Protein AF-A0A1Y2E6L5-F1 (afdb_monomer)

Secondary structure (DSSP, 8-state):
-HHHHHHHHHHTT----EEESSHHHHHHHHHTT---GGGEEESSSSHHHHHHHHHHSPPPP---

Structure (mmCIF, N/CA/C/O backbone):
data_AF-A0A1Y2E6L5-F1
#
_entry.id   AF-A0A1Y2E6L5-F1
#
loop_
_atom_site.group_PDB
_atom_site.id
_atom_site.type_symbol
_atom_site.label_atom_id
_atom_site.label_alt_id
_atom_site.label_comp_id
_atom_site.label_asym_id
_atom_site.label_entity_id
_atom_site.label_seq_id
_atom_site.pdbx_PDB_ins_code
_atom_site.Cartn_x
_atom_site.Cartn_y
_atom_site.Cartn_z
_atom_site.occupancy
_atom_site.B_iso_or_equiv
_atom_site.auth_seq_id
_atom_site.auth_comp_id
_atom_site.auth_asym_id
_atom_site.auth_atom_id
_atom_site.pdbx_PDB_model_num
ATOM 1 N N . MET A 1 1 ? 1.028 2.518 -14.324 1.00 76.19 1 MET A N 1
ATOM 2 C CA . MET A 1 1 ? -0.016 1.490 -14.116 1.00 76.19 1 MET A CA 1
ATOM 3 C C . MET A 1 1 ? -0.551 1.486 -12.685 1.00 76.19 1 MET A C 1
ATOM 5 O O . MET A 1 1 ? -1.734 1.737 -12.527 1.00 76.19 1 MET A O 1
ATOM 9 N N . GLY A 1 2 ? 0.276 1.290 -11.645 1.00 94.06 2 GLY A N 1
ATOM 10 C CA . GLY A 1 2 ? -0.214 1.178 -10.255 1.00 94.06 2 GLY A CA 1
ATOM 11 C C . GLY A 1 2 ? -1.077 2.346 -9.747 1.00 94.06 2 GLY A C 1
ATOM 12 O O . GLY A 1 2 ? -2.118 2.114 -9.150 1.00 94.06 2 GLY A O 1
ATOM 13 N N . THR A 1 3 ? -0.712 3.594 -10.046 1.00 96.56 3 THR A N 1
ATOM 14 C CA . THR A 1 3 ? -1.466 4.786 -9.608 1.00 96.56 3 THR A CA 1
ATOM 15 C C . THR A 1 3 ? -2.886 4.854 -10.178 1.00 96.56 3 THR A C 1
ATOM 17 O O . THR A 1 3 ? -3.813 5.217 -9.463 1.00 96.56 3 THR A O 1
ATOM 20 N N . ALA A 1 4 ? -3.083 4.437 -11.432 1.00 97.00 4 ALA A N 1
ATOM 21 C CA . ALA A 1 4 ? -4.407 4.375 -12.052 1.00 97.00 4 ALA A CA 1
ATOM 22 C C . ALA A 1 4 ? -5.295 3.299 -11.404 1.00 97.00 4 ALA A C 1
ATOM 24 O O . ALA A 1 4 ? -6.479 3.533 -11.179 1.00 97.00 4 ALA A O 1
ATOM 25 N N . ALA A 1 5 ? -4.717 2.145 -11.049 1.00 97.81 5 ALA A N 1
ATOM 26 C CA . ALA A 1 5 ? -5.439 1.099 -10.326 1.00 97.81 5 ALA A CA 1
ATOM 27 C C . ALA A 1 5 ? -5.877 1.575 -8.931 1.00 97.81 5 ALA A C 1
ATOM 29 O O . ALA A 1 5 ? -7.007 1.324 -8.528 1.00 97.81 5 ALA A O 1
ATOM 30 N N . ILE A 1 6 ? -5.012 2.316 -8.230 1.00 97.56 6 ILE A N 1
ATOM 31 C CA . ILE A 1 6 ? -5.345 2.927 -6.935 1.00 97.56 6 ILE A CA 1
ATOM 32 C C . ILE A 1 6 ? -6.487 3.935 -7.096 1.00 97.56 6 ILE A C 1
ATOM 34 O O . ILE A 1 6 ? -7.443 3.888 -6.330 1.00 97.56 6 ILE A O 1
ATOM 38 N N . ALA A 1 7 ? -6.433 4.805 -8.108 1.00 95.44 7 ALA A N 1
ATOM 39 C CA . ALA A 1 7 ? -7.497 5.774 -8.364 1.00 95.44 7 ALA A CA 1
ATOM 40 C C . ALA A 1 7 ? -8.854 5.089 -8.600 1.00 95.44 7 ALA A C 1
ATOM 42 O O . ALA A 1 7 ? -9.851 5.488 -8.004 1.00 95.44 7 ALA A O 1
ATOM 43 N N . LEU A 1 8 ? -8.885 4.018 -9.402 1.00 96.62 8 LEU A N 1
ATOM 44 C CA . LEU A 1 8 ? -10.105 3.243 -9.632 1.00 96.62 8 LEU A CA 1
ATOM 45 C C . LEU A 1 8 ? -10.601 2.544 -8.357 1.00 96.62 8 LEU A C 1
ATOM 47 O O . LEU A 1 8 ? -11.794 2.566 -8.077 1.00 96.62 8 LEU A O 1
ATOM 51 N N . ALA A 1 9 ? -9.698 1.960 -7.566 1.00 97.56 9 ALA A N 1
ATOM 52 C CA . ALA A 1 9 ? -10.046 1.315 -6.301 1.00 97.56 9 ALA A CA 1
ATOM 53 C C . ALA A 1 9 ? -10.673 2.305 -5.302 1.00 97.56 9 ALA A C 1
ATOM 55 O O . ALA A 1 9 ? -11.635 1.963 -4.618 1.00 97.56 9 ALA A O 1
ATOM 56 N N . LYS A 1 10 ? -10.188 3.553 -5.266 1.00 94.38 10 LYS A N 1
ATOM 57 C CA . LYS A 1 10 ? -10.767 4.609 -4.423 1.00 94.38 10 LYS A CA 1
ATOM 58 C C . LYS A 1 10 ? -12.187 4.996 -4.839 1.00 94.38 10 LYS A C 1
ATOM 60 O O . LYS A 1 10 ? -12.989 5.299 -3.966 1.00 94.38 10 LYS A O 1
ATOM 65 N N . LEU A 1 11 ? -12.521 4.952 -6.134 1.00 96.56 11 LEU A N 1
ATOM 66 C CA . LEU A 1 11 ? -13.882 5.254 -6.613 1.00 96.56 11 LEU A CA 1
ATOM 67 C C . LEU A 1 11 ? -14.938 4.278 -6.080 1.00 96.56 11 LEU A C 1
ATOM 69 O O . LEU A 1 11 ? -16.110 4.631 -6.020 1.00 96.56 11 LEU A O 1
ATOM 73 N N . ILE A 1 12 ? -14.526 3.066 -5.711 1.00 97.31 12 ILE A N 1
ATOM 74 C CA . ILE A 1 12 ? -15.398 2.032 -5.141 1.00 97.31 12 ILE A CA 1
ATOM 75 C C . ILE A 1 12 ? -15.153 1.826 -3.640 1.00 97.31 12 ILE A C 1
ATOM 77 O O . ILE A 1 12 ? -15.535 0.792 -3.101 1.00 97.31 12 ILE A O 1
ATOM 81 N N . GLU A 1 13 ? -14.471 2.776 -2.988 1.00 96.25 13 GLU A N 1
ATOM 82 C CA . GLU A 1 13 ? -14.157 2.756 -1.551 1.00 96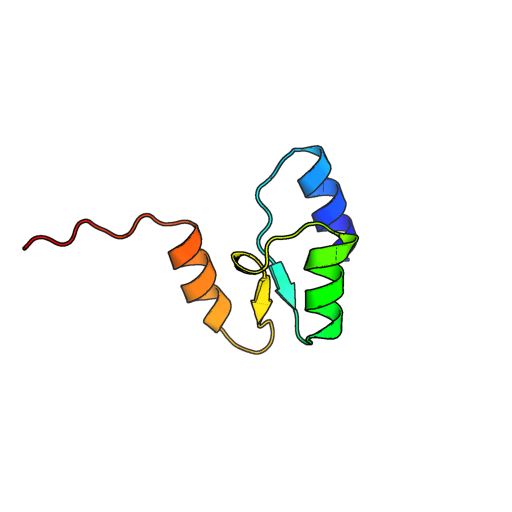.25 13 GLU A CA 1
ATOM 83 C C . GLU A 1 13 ? -13.417 1.484 -1.092 1.00 96.25 13 GLU A C 1
ATOM 85 O O . GLU A 1 13 ? -13.528 1.041 0.052 1.00 96.25 13 GLU A O 1
ATOM 90 N N . ALA A 1 14 ? -12.632 0.876 -1.987 1.00 97.56 14 ALA A N 1
ATOM 91 C CA . ALA A 1 14 ? -11.873 -0.320 -1.656 1.00 97.56 14 ALA A CA 1
ATOM 92 C C . ALA A 1 14 ? -10.697 -0.003 -0.721 1.00 97.56 14 ALA A C 1
ATOM 94 O O . ALA A 1 14 ?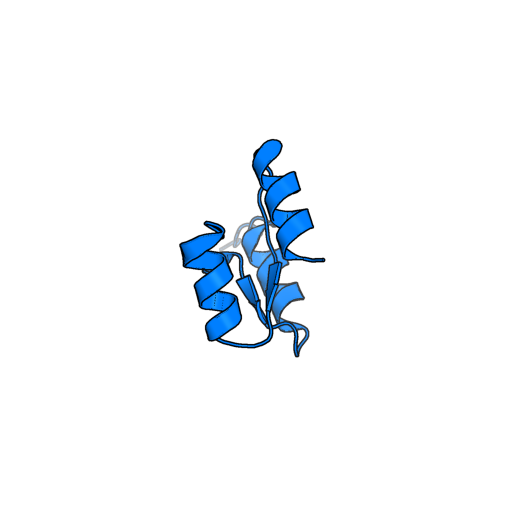 -10.018 1.019 -0.845 1.00 97.56 14 ALA A O 1
ATOM 95 N N . ILE A 1 15 ? -10.386 -0.952 0.164 1.00 96.75 15 ILE A N 1
ATOM 96 C CA . ILE A 1 15 ? -9.176 -0.903 0.985 1.00 96.75 15 ILE A CA 1
ATOM 97 C C . ILE A 1 15 ? -7.973 -1.260 0.107 1.00 96.75 15 ILE A C 1
ATOM 99 O O . ILE A 1 15 ? -7.851 -2.383 -0.382 1.00 96.75 15 ILE A O 1
ATOM 103 N N . VAL A 1 16 ? -7.067 -0.301 -0.083 1.00 97.31 16 VAL A N 1
ATOM 104 C CA . VAL A 1 16 ? -5.874 -0.474 -0.919 1.00 97.31 16 VAL A CA 1
ATOM 105 C C . VAL A 1 16 ? -4.673 -0.861 -0.064 1.00 97.31 16 VAL A C 1
ATOM 107 O O . VAL A 1 16 ? -4.308 -0.135 0.858 1.00 97.31 16 VAL A O 1
ATOM 110 N N . TYR A 1 17 ? -4.023 -1.962 -0.444 1.00 97.69 17 TYR A N 1
ATOM 111 C CA . TYR A 1 17 ? -2.668 -2.331 -0.036 1.00 97.69 17 TYR A CA 1
ATOM 112 C C . TYR A 1 17 ? -1.769 -2.332 -1.269 1.00 97.69 17 TYR A C 1
ATOM 114 O O . TYR A 1 17 ? -2.158 -2.828 -2.326 1.00 97.69 17 TYR A O 1
ATOM 122 N N . THR A 1 18 ? -0.571 -1.769 -1.161 1.00 97.88 18 THR A N 1
ATOM 123 C CA . THR A 1 18 ? 0.331 -1.612 -2.308 1.00 97.88 18 THR A CA 1
ATOM 124 C C . THR A 1 18 ? 1.787 -1.804 -1.907 1.00 97.88 18 THR A C 1
ATOM 126 O O . THR A 1 18 ? 2.126 -1.862 -0.726 1.00 97.88 18 THR A O 1
ATOM 129 N N . THR A 1 19 ? 2.670 -1.905 -2.896 1.00 98.06 19 THR A N 1
ATOM 130 C CA . THR A 1 19 ? 4.114 -1.998 -2.678 1.00 98.06 19 THR A CA 1
ATOM 131 C C . THR A 1 19 ? 4.843 -0.887 -3.424 1.00 98.06 19 THR A C 1
ATOM 133 O O . THR A 1 19 ? 4.398 -0.411 -4.470 1.00 98.06 19 THR A O 1
ATOM 136 N N . CYS A 1 20 ? 5.981 -0.447 -2.893 1.00 97.75 20 CYS A N 1
ATOM 137 C CA . CYS A 1 20 ? 6.854 0.492 -3.584 1.00 97.75 20 CYS A CA 1
ATOM 138 C C . CYS A 1 20 ? 8.325 0.250 -3.233 1.00 97.75 20 CYS A C 1
ATOM 140 O O . CYS A 1 20 ? 8.656 -0.419 -2.258 1.00 97.75 20 CYS A O 1
ATOM 142 N N . SER A 1 21 ? 9.218 0.798 -4.055 1.00 96.25 21 SER A N 1
ATOM 143 C CA . SER A 1 21 ? 10.653 0.518 -3.984 1.00 96.25 21 SER A CA 1
ATOM 144 C C . SER A 1 21 ? 11.484 1.672 -3.420 1.00 96.25 21 SER A C 1
ATOM 146 O O . SER A 1 21 ? 12.706 1.553 -3.397 1.00 96.25 21 SER A O 1
ATOM 148 N N . SER A 1 22 ? 10.896 2.822 -3.084 1.00 97.31 22 SER A N 1
ATOM 149 C CA . SER A 1 22 ? 11.636 4.008 -2.629 1.00 97.31 22 SER A CA 1
ATOM 150 C C . SER A 1 22 ? 10.786 4.902 -1.735 1.00 97.31 22 SER A C 1
ATOM 152 O O . SER A 1 22 ? 9.563 4.927 -1.867 1.00 97.31 22 SER A O 1
ATOM 154 N N . GLN A 1 23 ? 11.452 5.685 -0.884 1.00 97.62 23 GLN A N 1
ATOM 155 C CA . GLN A 1 23 ? 10.785 6.628 0.012 1.00 97.62 23 GLN A CA 1
ATOM 156 C C . GLN A 1 23 ? 9.961 7.667 -0.761 1.00 97.62 23 GLN A C 1
ATOM 158 O O . GLN A 1 23 ? 8.787 7.823 -0.478 1.00 97.62 23 GLN A O 1
ATOM 163 N N . ALA A 1 24 ? 10.503 8.251 -1.835 1.00 98.25 24 ALA A N 1
ATOM 164 C CA . ALA A 1 24 ? 9.755 9.213 -2.652 1.00 98.25 24 ALA A CA 1
ATOM 165 C C . ALA A 1 24 ? 8.438 8.645 -3.228 1.00 98.25 24 ALA A C 1
ATOM 167 O O . ALA A 1 24 ? 7.431 9.344 -3.289 1.00 98.25 24 ALA A O 1
ATOM 168 N N . LYS A 1 25 ? 8.412 7.361 -3.628 1.00 97.88 25 LYS A N 1
ATOM 169 C CA . LYS A 1 25 ? 7.170 6.706 -4.080 1.00 97.88 25 LYS A CA 1
ATOM 170 C C . LYS A 1 25 ? 6.210 6.475 -2.914 1.00 97.88 25 LYS A C 1
ATOM 172 O O . LYS A 1 25 ? 5.007 6.613 -3.096 1.00 97.88 25 LYS A O 1
ATOM 177 N N . ARG A 1 26 ? 6.737 6.110 -1.742 1.00 98.12 26 ARG A N 1
ATOM 178 C CA . ARG A 1 26 ? 5.958 5.948 -0.510 1.00 98.12 26 ARG A CA 1
ATOM 179 C C . ARG A 1 26 ? 5.291 7.263 -0.112 1.00 98.12 26 ARG A C 1
ATOM 181 O O . ARG A 1 26 ? 4.098 7.261 0.151 1.00 98.12 26 ARG A O 1
ATOM 188 N N . ASP A 1 27 ? 6.038 8.360 -0.132 1.00 98.44 27 ASP A N 1
ATOM 189 C CA . ASP A 1 27 ? 5.542 9.693 0.213 1.00 98.44 27 ASP A CA 1
ATOM 190 C C . ASP A 1 27 ? 4.430 10.128 -0.740 1.00 98.44 27 ASP A C 1
ATOM 192 O O . ASP A 1 27 ? 3.379 10.559 -0.281 1.00 98.44 27 ASP A O 1
ATOM 196 N N . TYR A 1 28 ? 4.603 9.909 -2.046 1.00 98.12 28 TYR A N 1
ATOM 197 C CA . TYR A 1 28 ? 3.551 10.168 -3.032 1.00 98.12 28 TYR A CA 1
ATOM 198 C C . TYR A 1 28 ? 2.281 9.334 -2.778 1.00 98.12 28 TYR A C 1
ATOM 200 O O . TYR A 1 28 ? 1.162 9.837 -2.829 1.00 98.12 28 TYR A O 1
ATOM 208 N N . LEU A 1 29 ? 2.431 8.042 -2.465 1.00 98.25 29 LEU A N 1
ATOM 209 C CA . LEU A 1 29 ? 1.289 7.179 -2.147 1.00 98.25 29 LEU A CA 1
ATOM 210 C C . LEU A 1 29 ? 0.528 7.656 -0.900 1.00 98.25 29 LEU A C 1
ATOM 212 O O . LEU A 1 29 ? -0.698 7.575 -0.885 1.00 98.25 29 LEU A O 1
ATOM 216 N N . MET A 1 30 ? 1.236 8.154 0.117 1.00 98.12 30 MET A N 1
ATOM 217 C CA . MET A 1 30 ? 0.631 8.656 1.355 1.00 98.12 30 MET A CA 1
ATOM 218 C C . MET A 1 30 ? -0.016 10.028 1.164 1.00 98.12 30 MET A C 1
ATOM 220 O O . MET A 1 30 ? -1.176 10.206 1.513 1.00 98.12 30 MET A O 1
ATOM 224 N N . ASN A 1 31 ? 0.720 10.986 0.606 1.00 97.88 31 ASN A N 1
ATOM 225 C CA . ASN A 1 31 ? 0.327 12.393 0.611 1.00 97.88 31 ASN A CA 1
ATOM 226 C C . ASN A 1 31 ? -0.617 12.744 -0.543 1.00 97.88 31 ASN A C 1
ATOM 228 O O . ASN A 1 31 ? -1.534 13.539 -0.360 1.00 97.88 31 ASN A O 1
ATOM 232 N N . ASP A 1 32 ? -0.403 12.157 -1.723 1.00 96.88 32 ASP A N 1
ATOM 233 C CA . ASP A 1 32 ? -1.162 12.498 -2.930 1.00 96.88 32 ASP A CA 1
ATOM 234 C C . ASP A 1 32 ? -2.296 11.504 -3.201 1.00 96.88 32 ASP A C 1
ATOM 236 O O . ASP A 1 32 ? -3.348 11.874 -3.724 1.00 96.88 32 ASP A O 1
ATOM 240 N N . LEU A 1 33 ? -2.093 10.224 -2.865 1.00 96.56 33 LEU A N 1
ATOM 241 C CA . LEU A 1 33 ? -3.080 9.167 -3.112 1.00 96.56 33 LEU A CA 1
ATOM 242 C C . LEU A 1 33 ? -3.823 8.699 -1.856 1.00 96.56 33 LEU A C 1
ATOM 244 O O . LEU A 1 33 ? -4.757 7.906 -1.996 1.00 96.56 33 LEU A O 1
ATOM 248 N N . ASP A 1 34 ? -3.505 9.248 -0.680 1.00 96.50 34 ASP A N 1
ATOM 249 C CA . ASP A 1 34 ? -4.172 8.967 0.601 1.00 96.50 34 ASP A CA 1
ATOM 250 C C . ASP A 1 34 ? -4.169 7.469 0.961 1.00 96.50 34 ASP A C 1
ATOM 252 O O . ASP A 1 34 ? -5.149 6.902 1.443 1.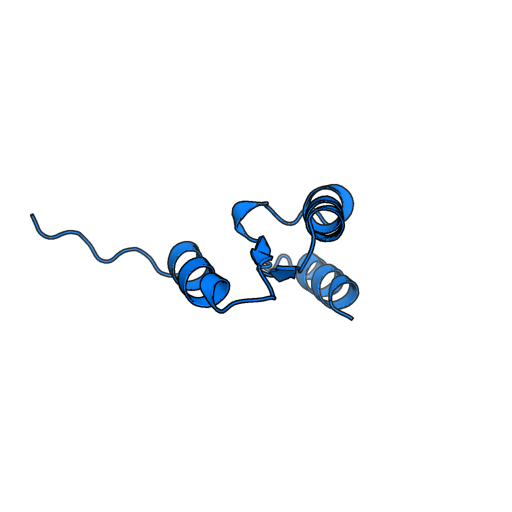00 96.50 34 ASP A O 1
ATOM 256 N N . VAL A 1 35 ? -3.065 6.780 0.653 1.00 97.94 35 VAL A N 1
ATOM 257 C CA . VAL A 1 35 ? -2.854 5.390 1.066 1.00 97.94 35 VAL A CA 1
ATOM 258 C C . VAL A 1 35 ? -2.160 5.395 2.432 1.00 97.94 35 VAL A C 1
ATOM 260 O O . VAL A 1 35 ? -1.039 5.900 2.533 1.00 97.94 35 VAL A O 1
ATOM 263 N N . PRO A 1 36 ? -2.751 4.801 3.486 1.00 97.44 36 PRO A N 1
ATOM 264 C CA . PRO A 1 36 ? -2.137 4.777 4.808 1.00 97.44 36 PRO A CA 1
ATOM 265 C C . PRO A 1 36 ? -0.741 4.152 4.794 1.00 97.44 36 PRO A C 1
ATOM 267 O O . PRO A 1 36 ? -0.496 3.141 4.134 1.00 97.44 36 PRO A O 1
ATOM 270 N N . ALA A 1 37 ? 0.172 4.692 5.603 1.00 97.56 37 ALA A N 1
ATOM 271 C CA . ALA A 1 37 ? 1.534 4.171 5.725 1.00 97.56 37 ALA A CA 1
ATOM 272 C C . ALA A 1 37 ? 1.570 2.669 6.082 1.00 97.56 37 ALA A C 1
ATOM 274 O O . ALA A 1 37 ? 2.425 1.930 5.589 1.00 97.56 37 ALA A O 1
ATOM 275 N N . SER A 1 38 ? 0.628 2.207 6.909 1.00 96.88 38 SER A N 1
ATOM 276 C CA . SER A 1 38 ? 0.468 0.800 7.303 1.00 96.88 38 SER A CA 1
ATOM 277 C C . SER A 1 38 ? 0.057 -0.125 6.150 1.00 96.88 38 SER A C 1
ATOM 279 O O . SER A 1 38 ? 0.136 -1.341 6.296 1.00 96.88 38 SER A O 1
ATOM 281 N N . HIS A 1 39 ? -0.379 0.427 5.013 1.00 97.75 39 HIS A N 1
ATOM 282 C CA . HIS A 1 39 ? -0.838 -0.317 3.839 1.00 97.75 39 HIS A CA 1
ATOM 283 C C . HIS A 1 39 ? 0.174 -0.317 2.681 1.00 97.75 39 HIS A C 1
ATOM 285 O O . HIS A 1 39 ? -0.090 -0.884 1.618 1.00 97.75 39 HIS A O 1
ATOM 291 N N . ILE A 1 40 ? 1.333 0.321 2.864 1.00 98.19 40 ILE A N 1
ATOM 292 C CA . ILE A 1 40 ? 2.386 0.406 1.851 1.00 98.19 40 ILE A CA 1
ATOM 293 C C . ILE A 1 40 ? 3.566 -0.461 2.293 1.00 98.19 40 ILE A C 1
ATOM 295 O O . ILE A 1 40 ? 4.191 -0.188 3.320 1.00 98.19 40 ILE A O 1
ATOM 299 N N . PHE A 1 41 ? 3.921 -1.460 1.490 1.00 98.06 41 PHE A N 1
ATOM 300 C CA . PHE A 1 41 ? 5.008 -2.401 1.776 1.00 98.06 41 PHE A CA 1
ATOM 301 C C . PHE A 1 41 ? 6.188 -2.250 0.802 1.00 98.06 41 PHE A C 1
ATOM 303 O O . PHE A 1 41 ? 6.107 -1.531 -0.199 1.00 98.06 41 PHE A O 1
ATOM 310 N N . ASN A 1 42 ? 7.307 -2.916 1.094 1.00 97.19 42 ASN A N 1
ATOM 311 C CA . ASN A 1 42 ? 8.461 -2.943 0.198 1.00 97.19 42 ASN A CA 1
ATOM 312 C C . ASN A 1 42 ? 8.191 -3.874 -0.994 1.00 97.19 42 ASN A C 1
ATOM 314 O O . ASN A 1 42 ? 7.658 -4.964 -0.822 1.00 97.19 42 ASN A O 1
ATOM 318 N N . SER A 1 43 ? 8.565 -3.451 -2.203 1.00 97.06 43 SER A N 1
ATOM 319 C CA . SER A 1 43 ? 8.415 -4.260 -3.421 1.00 97.06 43 SER A CA 1
ATOM 320 C C . SER A 1 43 ? 9.666 -5.068 -3.788 1.00 97.06 43 SER A C 1
ATOM 322 O O . SER A 1 43 ? 9.689 -5.691 -4.846 1.00 97.06 43 SER A O 1
ATOM 324 N N . ARG A 1 44 ? 10.754 -4.957 -3.013 1.00 96.06 44 ARG A N 1
ATOM 325 C CA . ARG A 1 44 ? 12.060 -5.569 -3.337 1.00 96.06 44 ARG A CA 1
ATOM 326 C C . ARG A 1 44 ? 12.320 -6.897 -2.628 1.00 96.06 44 ARG A C 1
ATOM 328 O O . ARG A 1 44 ? 13.324 -7.537 -2.917 1.00 96.06 44 ARG A O 1
ATOM 335 N N . ASP A 1 45 ? 11.451 -7.277 -1.708 1.00 96.19 45 ASP A N 1
ATOM 336 C CA . ASP A 1 45 ? 11.513 -8.518 -0.947 1.00 96.19 45 ASP A CA 1
ATOM 337 C C . ASP A 1 45 ? 10.088 -9.046 -0.725 1.00 96.19 45 ASP A C 1
ATOM 339 O O . ASP A 1 45 ? 9.111 -8.439 -1.166 1.00 96.19 45 ASP A O 1
ATOM 343 N N . ASP A 1 46 ? 9.968 -10.197 -0.075 1.00 97.00 46 ASP A N 1
ATOM 344 C CA . ASP A 1 46 ? 8.706 -10.874 0.218 1.00 97.00 46 ASP A CA 1
ATOM 345 C C . ASP A 1 46 ? 8.064 -10.428 1.545 1.00 97.00 46 ASP A C 1
ATOM 347 O O . ASP A 1 46 ? 7.024 -10.964 1.939 1.00 97.00 46 ASP A O 1
ATOM 351 N N . SER A 1 47 ? 8.610 -9.408 2.223 1.00 95.81 47 SER A N 1
ATOM 352 C CA . SER A 1 47 ? 8.095 -8.938 3.520 1.00 95.81 47 SER A CA 1
ATOM 353 C C . SER A 1 47 ? 6.632 -8.484 3.453 1.00 95.81 47 SER A C 1
ATOM 355 O O .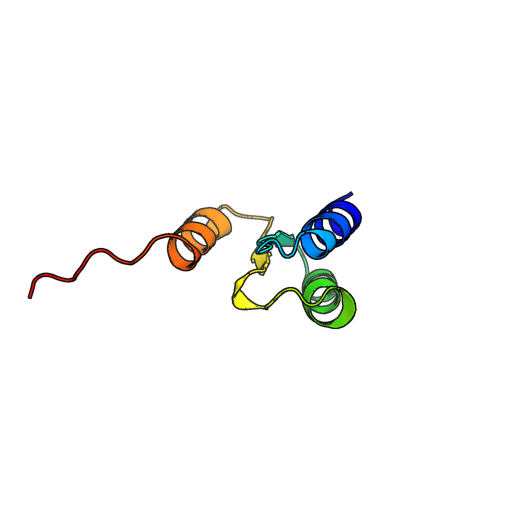 SER A 1 47 ? 5.890 -8.605 4.435 1.00 95.81 47 SER A O 1
ATOM 357 N N . PHE A 1 48 ? 6.174 -8.028 2.280 1.00 9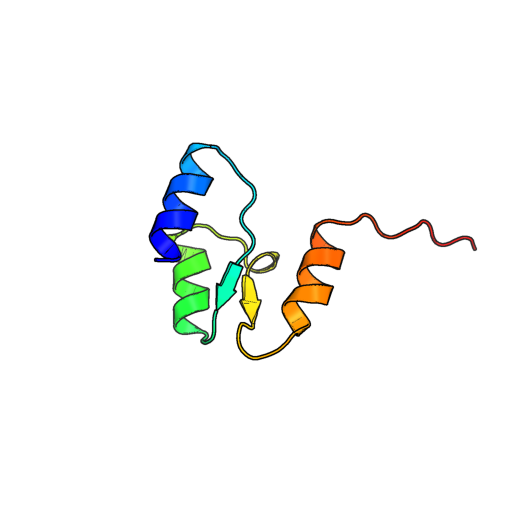7.00 48 PHE A N 1
ATOM 358 C CA . PHE A 1 48 ? 4.778 -7.659 2.044 1.00 97.00 48 PHE A CA 1
ATOM 359 C C . PHE A 1 48 ? 3.808 -8.831 2.255 1.00 97.00 48 PHE A C 1
ATOM 361 O O . PHE A 1 48 ? 2.661 -8.593 2.621 1.00 97.00 48 PHE A O 1
ATOM 368 N N . VAL A 1 49 ? 4.241 -10.088 2.085 1.00 96.38 49 VAL A N 1
ATOM 369 C CA . VAL A 1 49 ? 3.390 -11.269 2.309 1.00 96.38 49 VAL A CA 1
ATOM 370 C C . VAL A 1 49 ? 2.955 -11.332 3.772 1.00 96.38 49 VAL A C 1
ATOM 372 O O . VAL A 1 49 ? 1.764 -11.443 4.071 1.00 96.38 49 VAL A O 1
ATOM 375 N N . GLN A 1 50 ? 3.910 -11.209 4.695 1.00 94.75 50 GLN A N 1
ATOM 376 C CA . GLN A 1 50 ? 3.622 -11.197 6.127 1.00 94.75 50 GLN A CA 1
ATOM 377 C C . GLN A 1 50 ? 2.904 -9.907 6.547 1.00 94.75 50 GLN A C 1
ATOM 379 O O . GLN A 1 50 ? 2.010 -9.949 7.399 1.00 94.75 50 GLN A O 1
ATOM 384 N N . GLY A 1 51 ? 3.257 -8.778 5.926 1.00 94.94 51 GLY A N 1
ATOM 385 C CA . GLY A 1 51 ? 2.600 -7.488 6.135 1.00 94.94 51 GLY A CA 1
ATOM 386 C C . GLY A 1 51 ? 1.102 -7.530 5.818 1.00 94.94 51 GLY A C 1
ATOM 387 O O . GLY A 1 51 ? 0.286 -7.222 6.685 1.00 94.94 51 GLY A O 1
ATOM 388 N N . ILE A 1 52 ? 0.729 -8.003 4.624 1.00 95.25 52 ILE A N 1
ATOM 389 C CA . ILE A 1 52 ? -0.674 -8.138 4.201 1.00 95.25 52 ILE A CA 1
ATOM 390 C C . ILE A 1 52 ? -1.423 -9.121 5.100 1.00 95.25 52 ILE A C 1
ATOM 392 O O . ILE A 1 52 ? -2.527 -8.809 5.546 1.00 95.25 52 ILE A O 1
ATOM 396 N N . ARG A 1 53 ? -0.833 -10.284 5.416 1.00 94.25 53 ARG A N 1
ATOM 397 C CA . ARG A 1 53 ? -1.450 -11.256 6.338 1.00 94.25 53 ARG A CA 1
ATOM 398 C C . ARG A 1 53 ? -1.770 -10.623 7.686 1.00 94.25 53 ARG A C 1
ATOM 400 O O 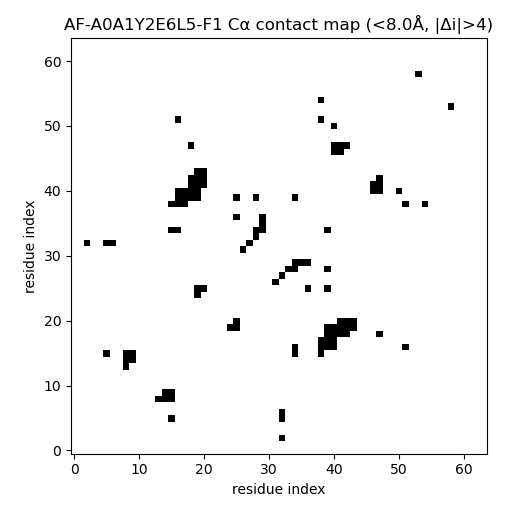. ARG A 1 53 ? -2.867 -10.804 8.190 1.00 94.25 53 ARG A O 1
ATOM 407 N N . THR A 1 54 ? -0.844 -9.845 8.238 1.00 92.81 54 THR A N 1
ATOM 408 C CA . THR A 1 54 ? -1.036 -9.176 9.533 1.00 92.81 54 THR A CA 1
ATOM 409 C C . THR A 1 54 ? -2.108 -8.087 9.464 1.00 92.81 54 THR A C 1
ATOM 411 O O . THR A 1 54 ? -2.831 -7.888 10.435 1.00 92.81 54 THR A O 1
ATOM 414 N N . ALA A 1 55 ? -2.223 -7.392 8.330 1.00 93.25 55 ALA A N 1
ATOM 415 C CA . ALA A 1 55 ? -3.195 -6.319 8.144 1.00 93.25 55 ALA A CA 1
ATOM 416 C C . ALA A 1 55 ? -4.624 -6.812 7.848 1.00 93.25 55 ALA A C 1
ATOM 418 O O . ALA A 1 55 ? -5.573 -6.071 8.083 1.00 93.25 55 ALA A O 1
ATOM 419 N N . THR A 1 56 ? -4.784 -8.033 7.325 1.00 94.12 56 THR A N 1
ATOM 420 C CA . THR A 1 56 ? -6.078 -8.533 6.816 1.00 94.12 56 THR A CA 1
ATOM 421 C C . THR A 1 56 ? -6.616 -9.754 7.552 1.00 94.12 56 THR A C 1
ATOM 423 O O . THR A 1 56 ? -7.825 -9.973 7.560 1.00 94.12 56 THR A O 1
ATOM 426 N N . ILE A 1 57 ? -5.752 -10.555 8.178 1.00 88.75 57 ILE A N 1
ATOM 427 C CA . ILE A 1 57 ? -6.155 -11.759 8.903 1.00 88.75 57 ILE A CA 1
ATOM 428 C C . ILE A 1 57 ? -6.154 -11.440 10.404 1.00 88.75 57 ILE A C 1
ATOM 430 O O . ILE A 1 57 ? -5.116 -11.030 10.934 1.00 88.75 57 ILE A O 1
ATOM 434 N N . PRO A 1 58 ? -7.275 -11.653 11.119 1.00 73.44 58 PRO A N 1
ATOM 435 C CA . PRO A 1 58 ? -7.301 -11.546 12.571 1.00 73.44 58 PRO A CA 1
ATOM 436 C C . PRO A 1 58 ? -6.262 -12.494 13.175 1.00 73.44 58 PRO A C 1
ATOM 438 O O . PRO A 1 58 ? -6.202 -13.668 12.801 1.00 73.44 58 PRO A O 1
ATOM 441 N N . ARG A 1 59 ? -5.444 -12.013 14.120 1.00 68.00 59 ARG A N 1
ATOM 442 C CA . ARG A 1 59 ? -4.575 -12.919 14.883 1.00 68.00 59 ARG A CA 1
ATOM 443 C C . ARG A 1 59 ? -5.452 -13.998 15.533 1.00 68.00 59 ARG A C 1
ATOM 445 O O . ARG A 1 59 ? -6.466 -13.639 16.137 1.00 68.00 59 ARG A O 1
ATOM 452 N N . PRO A 1 60 ? -5.090 -15.289 15.428 1.00 67.12 60 PRO A N 1
ATOM 453 C CA . PRO A 1 60 ? -5.801 -16.321 16.163 1.00 67.12 60 PRO A CA 1
ATOM 454 C C . PRO A 1 60 ? -5.727 -16.002 17.664 1.00 67.12 60 PRO A C 1
ATOM 456 O O . PRO A 1 60 ? -4.721 -15.438 18.113 1.00 67.12 60 PRO A O 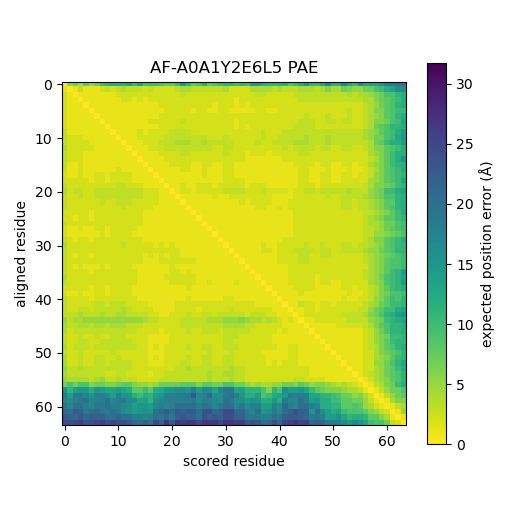1
ATOM 459 N N . PRO A 1 61 ? -6.779 -16.315 18.438 1.00 65.94 61 PRO A N 1
ATOM 460 C CA . PRO A 1 61 ? -6.786 -16.047 19.867 1.00 65.94 61 PRO A CA 1
ATOM 461 C C . PRO A 1 61 ? -5.605 -16.762 20.52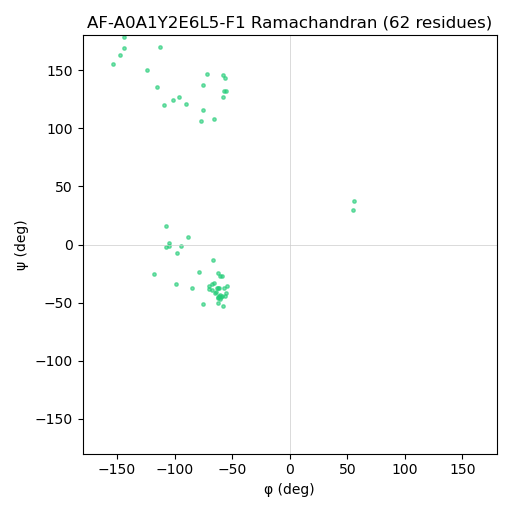9 1.00 65.94 61 PRO A C 1
ATOM 463 O O . PRO A 1 61 ? -5.415 -17.965 20.350 1.00 65.94 61 PRO A O 1
ATOM 466 N N . THR A 1 62 ? -4.803 -16.014 21.289 1.00 76.50 62 THR A N 1
ATOM 467 C CA . THR A 1 62 ? -3.806 -16.601 22.186 1.00 76.50 62 THR A CA 1
ATOM 468 C C . THR A 1 62 ? -4.564 -17.353 23.272 1.00 76.50 62 THR A C 1
ATOM 470 O O . THR A 1 62 ? -5.202 -16.729 24.117 1.00 76.50 62 THR A O 1
ATOM 473 N N . ILE A 1 63 ? -4.524 -18.684 23.232 1.00 69.69 63 ILE A N 1
ATOM 474 C CA . ILE A 1 63 ? -4.977 -19.508 24.352 1.00 69.69 63 ILE A CA 1
ATOM 475 C C . ILE A 1 63 ? -3.861 -19.440 25.396 1.00 69.69 63 ILE A C 1
ATOM 477 O O . ILE A 1 63 ? -2.767 -19.956 25.161 1.00 69.69 63 ILE A O 1
ATOM 481 N N . VAL A 1 64 ? -4.123 -18.699 26.472 1.00 65.44 64 VAL A N 1
ATOM 482 C CA . VAL A 1 64 ? -3.319 -18.705 27.703 1.00 65.44 64 VAL A CA 1
ATOM 483 C C . VAL A 1 64 ? -3.654 -19.917 28.557 1.00 65.44 64 VAL A C 1
ATOM 485 O O . VAL A 1 64 ? -4.822 -20.366 28.501 1.00 65.44 64 VAL A O 1
#

Foldseek 3Di:
DVLVVLVVCVVVPHQAAEEDADPVVLCCCCPVSVHDNLRYYHPPDPVVVVSVCPVPPPDDDPDD

Sequence (64 aa):
MGTAAIALAKLIEAIVYTTCSSQAKRDYLMNDLDVPASHIFNSRDDSFVQGIRTATIPRPPTIV

pLDDT: mean 93.33, std 8.98, range [65.44, 98.44]

InterPro domains:
  IPR036291 NAD(P)-binding domain superfamily [SSF51735] (2-59)

Radius of gyration: 13.5 Å; Cα contacts (8 Å, |Δi|>4): 55; chains: 1; bounding box: 28×32×42 Å

Nearest PDB structures (foldseek):
  5auq-assembly3_C  TM=5.061E-01  e=4.640E+00  Thermococcus kodakarensis KOD1
  6yaj-assembly1_AAA  TM=4.531E-01  e=6.538E+00  Carboxydothermus hyd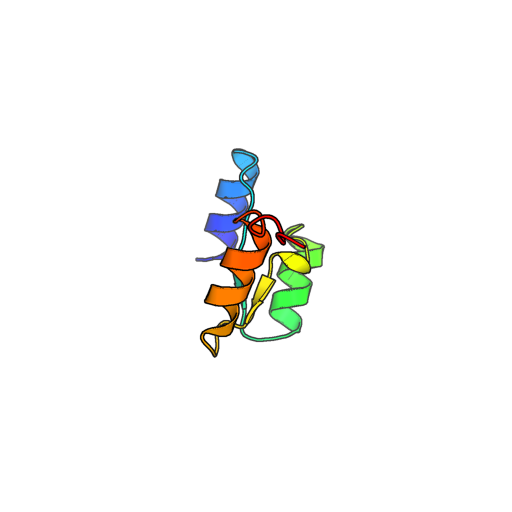rogenoformans
  6yaj-assembly1_BBB  TM=4.533E-01  e=7.499E+00  Carboxydothermus hydrogenoformans
  6yak-assembly1_DDD  TM=4.599E-01  e=8.031E+00  Carboxydothermus hydrogenoformans

Solvent-accessible surface area (backbone atoms only — not comparable to full-atom values): 4044 Å² total; per-residue (Å²): 113,70,67,60,54,51,56,55,37,53,77,70,72,49,91,71,71,50,64,39,85,48,68,72,57,48,50,45,38,37,75,76,65,68,37,57,73,95,35,55,32,53,61,85,58,71,64,37,60,60,49,51,46,66,76,72,45,80,78,76,82,82,83,126

Organism: NCBI:txid1141098

Mean predicted aligned error: 4.15 Å